Protein AF-A0A929AVC6-F1 (afdb_monomer)

Radius of gyration: 10.5 Å; Cα contacts (8 Å, |Δi|>4): 60; chains: 1; bounding box: 24×25×23 Å

Structure (mmCIF, N/CA/C/O backbone):
data_AF-A0A929AVC6-F1
#
_entry.id   AF-A0A929AVC6-F1
#
loop_
_atom_site.group_PDB
_atom_site.id
_atom_site.type_symbol
_atom_site.label_atom_id
_atom_site.label_alt_id
_atom_site.label_comp_id
_atom_site.label_asym_id
_atom_site.label_entity_id
_atom_site.label_seq_id
_atom_site.pdbx_PDB_ins_code
_atom_site.Cartn_x
_atom_site.Cartn_y
_atom_site.Cartn_z
_atom_site.occupancy
_atom_site.B_iso_or_equiv
_atom_site.auth_seq_id
_atom_site.auth_comp_id
_atom_site.auth_asym_id
_atom_site.auth_atom_id
_atom_site.pdbx_PDB_model_num
ATOM 1 N N . SER A 1 1 ? 8.811 -13.766 -4.532 1.00 60.34 1 SER A N 1
ATOM 2 C CA . SER A 1 1 ? 7.484 -13.140 -4.673 1.00 60.34 1 SER A CA 1
ATOM 3 C C . SER A 1 1 ? 6.409 -14.202 -4.571 1.00 60.34 1 SER A C 1
ATOM 5 O O . SER A 1 1 ? 6.557 -15.243 -5.197 1.00 60.34 1 SER A O 1
ATOM 7 N N . ASN A 1 2 ? 5.380 -13.967 -3.756 1.00 80.69 2 ASN A N 1
ATOM 8 C CA . ASN A 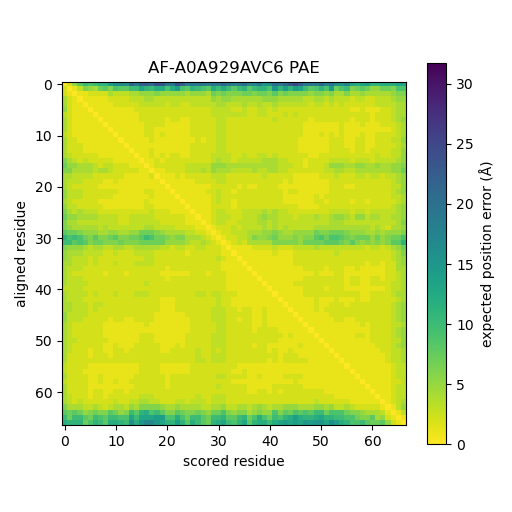1 2 ? 4.246 -14.869 -3.556 1.00 80.69 2 ASN A CA 1
ATOM 9 C C . ASN A 1 2 ? 3.011 -14.255 -4.262 1.00 80.69 2 ASN A C 1
ATOM 11 O O . ASN A 1 2 ? 2.547 -13.195 -3.835 1.00 80.69 2 ASN A O 1
ATOM 15 N N . PRO A 1 3 ? 2.504 -14.851 -5.359 1.00 87.25 3 PRO A N 1
ATOM 16 C CA . PRO A 1 3 ? 1.364 -14.309 -6.104 1.00 87.25 3 PRO A CA 1
ATOM 17 C C . PRO A 1 3 ? 0.096 -14.124 -5.261 1.00 87.25 3 PRO A C 1
ATOM 19 O O . PRO A 1 3 ? -0.629 -13.153 -5.460 1.00 87.25 3 PRO A O 1
ATOM 22 N N . GLN A 1 4 ? -0.142 -14.999 -4.281 1.00 90.38 4 GLN A N 1
ATOM 23 C CA . GLN A 1 4 ? -1.296 -14.922 -3.384 1.00 90.38 4 GLN A CA 1
ATOM 24 C C . GLN A 1 4 ? -1.213 -13.697 -2.461 1.00 90.38 4 GLN A C 1
ATOM 26 O O . GLN A 1 4 ? -2.228 -13.049 -2.192 1.00 90.38 4 GLN A O 1
ATOM 31 N N . GLN A 1 5 ? -0.005 -13.329 -2.018 1.00 89.56 5 GLN A N 1
ATOM 32 C CA . GLN A 1 5 ? 0.212 -12.102 -1.242 1.00 89.56 5 GLN A CA 1
ATOM 33 C C . GLN A 1 5 ? -0.081 -10.855 -2.074 1.00 89.56 5 GLN A C 1
ATOM 35 O O . GLN A 1 5 ? -0.759 -9.949 -1.592 1.00 89.56 5 GLN A O 1
ATOM 40 N N . LEU A 1 6 ? 0.381 -10.819 -3.328 1.00 94.38 6 LEU A N 1
ATOM 41 C CA . LEU A 1 6 ? 0.083 -9.717 -4.241 1.00 94.38 6 LEU A CA 1
ATOM 42 C C . LEU A 1 6 ? -1.425 -9.596 -4.487 1.00 94.38 6 LEU A C 1
ATOM 44 O O . LEU A 1 6 ? -1.978 -8.506 -4.363 1.00 94.38 6 LEU A O 1
ATOM 48 N N . GLU A 1 7 ? -2.100 -10.707 -4.783 1.00 94.94 7 GLU A N 1
ATOM 49 C CA . GLU A 1 7 ? -3.548 -10.729 -5.004 1.00 94.94 7 GLU A CA 1
ATOM 50 C C . GLU A 1 7 ? -4.318 -10.208 -3.782 1.00 94.94 7 GLU A C 1
ATOM 52 O O . GLU A 1 7 ? -5.201 -9.355 -3.910 1.00 94.94 7 GLU A O 1
ATOM 57 N N . THR A 1 8 ? -3.959 -10.684 -2.588 1.00 93.69 8 THR A N 1
ATOM 58 C CA . THR A 1 8 ? -4.582 -10.267 -1.324 1.00 93.69 8 THR A CA 1
ATOM 59 C C . THR A 1 8 ? -4.372 -8.780 -1.075 1.00 93.69 8 THR A C 1
ATOM 61 O O . THR A 1 8 ? -5.324 -8.052 -0.790 1.00 93.69 8 THR A O 1
ATOM 64 N N . LEU A 1 9 ? -3.138 -8.308 -1.244 1.00 94.88 9 LEU A N 1
ATOM 65 C CA . LEU A 1 9 ? -2.781 -6.911 -1.053 1.00 94.88 9 LEU A CA 1
ATOM 66 C C . LEU A 1 9 ? -3.539 -5.991 -2.021 1.00 94.88 9 LEU A C 1
ATOM 68 O O . LEU A 1 9 ? -4.067 -4.968 -1.588 1.00 94.88 9 LEU A O 1
ATOM 72 N N . VAL A 1 10 ? -3.643 -6.361 -3.302 1.00 96.12 10 VAL A N 1
ATOM 73 C CA . VAL A 1 10 ? -4.401 -5.591 -4.301 1.00 96.12 10 VAL A CA 1
ATOM 74 C C . VAL A 1 10 ? -5.883 -5.542 -3.920 1.00 96.12 10 VAL A C 1
ATOM 76 O O . VAL A 1 10 ? -6.464 -4.458 -3.879 1.00 96.12 10 VAL A O 1
ATOM 79 N N . LYS A 1 11 ? -6.501 -6.674 -3.553 1.00 96.50 11 LYS A N 1
ATOM 80 C CA . LYS A 1 11 ? -7.910 -6.704 -3.112 1.00 96.50 11 LYS A 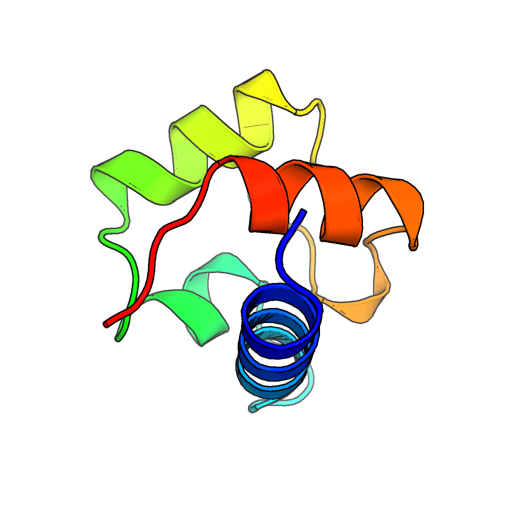CA 1
ATOM 81 C C . LYS A 1 11 ? -8.160 -5.775 -1.924 1.00 96.50 11 LYS A C 1
ATOM 83 O O . LYS A 1 11 ? -9.109 -4.993 -1.949 1.00 96.50 11 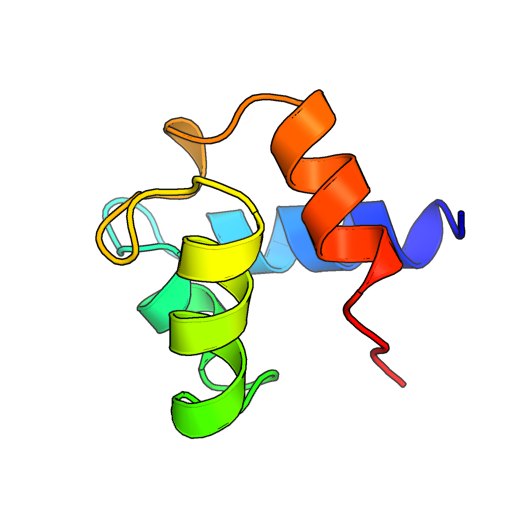LYS A O 1
ATOM 88 N N . LEU A 1 12 ? -7.296 -5.827 -0.910 1.00 95.94 12 LEU A N 1
ATOM 89 C CA . LEU A 1 12 ? -7.391 -4.959 0.265 1.00 95.94 12 LEU A CA 1
ATOM 90 C C . LEU A 1 12 ? -7.180 -3.491 -0.108 1.00 95.94 12 LEU A C 1
ATOM 92 O O . LEU A 1 12 ? -7.947 -2.631 0.314 1.00 95.94 12 LEU A O 1
ATOM 96 N N . GLY A 1 13 ? -6.204 -3.209 -0.968 1.00 96.31 13 GLY A N 1
ATOM 97 C CA . GLY A 1 13 ? -5.929 -1.878 -1.489 1.00 96.31 13 GLY A CA 1
ATOM 98 C C . GLY A 1 13 ? -7.134 -1.219 -2.155 1.00 96.31 13 GLY A C 1
ATOM 99 O O . GLY A 1 13 ? -7.373 -0.032 -1.944 1.00 96.31 13 GLY A O 1
ATOM 100 N N . PHE A 1 14 ? -7.939 -1.990 -2.887 1.00 97.56 14 PHE A N 1
ATOM 101 C CA . PHE A 1 14 ? -9.140 -1.511 -3.578 1.00 97.56 14 PHE A CA 1
ATOM 102 C C . PHE A 1 14 ? -10.451 -1.695 -2.785 1.00 97.56 14 PHE A C 1
ATOM 104 O O . PHE A 1 14 ? -11.524 -1.395 -3.311 1.00 97.56 14 PHE A O 1
ATOM 111 N N . ALA A 1 15 ? -10.398 -2.126 -1.518 1.00 97.25 15 ALA A N 1
ATOM 112 C CA . ALA A 1 15 ? -11.585 -2.480 -0.729 1.00 97.25 15 ALA A CA 1
ATOM 113 C C . ALA A 1 15 ? -12.586 -1.326 -0.531 1.00 97.25 15 ALA A C 1
ATOM 115 O O . ALA A 1 15 ? -13.789 -1.554 -0.420 1.00 97.25 15 ALA A O 1
ATOM 116 N N . SER A 1 16 ? -12.116 -0.075 -0.487 1.00 97.19 16 SER A N 1
ATOM 117 C CA . SER A 1 16 ? -12.985 1.106 -0.445 1.00 97.19 16 SER A CA 1
ATOM 118 C C . SER A 1 16 ? -12.575 2.137 -1.486 1.00 97.19 16 SER A C 1
ATOM 120 O O . SER A 1 16 ? -11.441 2.625 -1.500 1.00 97.19 16 SER A O 1
ATOM 122 N N . LYS A 1 17 ? -13.540 2.534 -2.325 1.00 95.62 17 LYS A N 1
ATOM 123 C CA . LYS A 1 17 ? -13.347 3.578 -3.337 1.00 95.62 17 LYS A CA 1
ATOM 124 C C . LYS A 1 17 ? -12.980 4.907 -2.681 1.00 95.62 17 LYS A C 1
ATOM 126 O O . LYS A 1 17 ? -13.587 5.318 -1.691 1.00 95.62 17 LYS A O 1
ATOM 131 N N . ARG A 1 18 ? -12.055 5.634 -3.306 1.00 93.69 18 ARG A N 1
ATOM 132 C CA . ARG A 1 18 ? -11.641 6.992 -2.917 1.00 93.69 18 ARG A CA 1
ATOM 133 C C . ARG A 1 18 ? -10.941 7.134 -1.568 1.00 93.69 18 ARG A C 1
ATOM 135 O O . ARG A 1 18 ? -10.731 8.256 -1.114 1.00 93.69 18 ARG A O 1
ATOM 142 N N . LYS A 1 19 ? -10.566 6.029 -0.926 1.00 96.88 19 LYS A N 1
ATOM 143 C CA . LYS A 1 19 ? -9.720 6.057 0.267 1.00 96.88 19 LYS A CA 1
ATOM 144 C C . LYS A 1 19 ? -8.252 5.960 -0.143 1.00 96.88 19 LYS A C 1
ATOM 146 O O . LYS A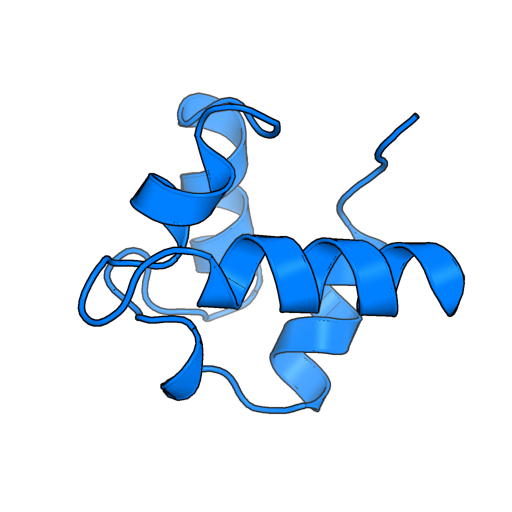 1 19 ? -7.912 5.261 -1.090 1.00 96.88 19 LYS A O 1
ATOM 151 N N . MET A 1 20 ? -7.396 6.670 0.591 1.00 97.62 20 MET A N 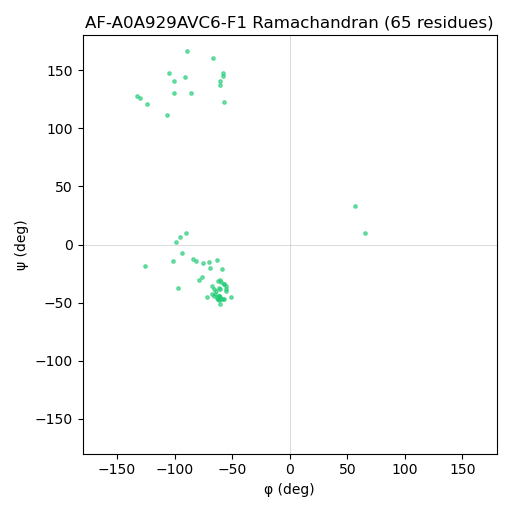1
ATOM 152 C CA . MET A 1 20 ? -5.944 6.490 0.506 1.00 97.62 20 MET A CA 1
ATOM 153 C C . MET A 1 20 ? -5.590 5.039 0.835 1.00 97.62 20 MET A C 1
ATOM 155 O O . MET A 1 20 ? -6.228 4.437 1.703 1.00 97.62 20 MET A O 1
ATOM 159 N N . LEU A 1 21 ? -4.538 4.518 0.210 1.00 97.00 21 LEU A N 1
ATOM 160 C CA . LEU A 1 21 ? -4.062 3.150 0.382 1.00 97.00 21 LEU A CA 1
ATOM 161 C C . LEU A 1 21 ? -3.876 2.801 1.863 1.00 97.00 21 LEU A C 1
ATOM 163 O O . LEU A 1 21 ? -4.392 1.789 2.334 1.00 97.00 21 LEU A O 1
ATOM 167 N N . ARG A 1 2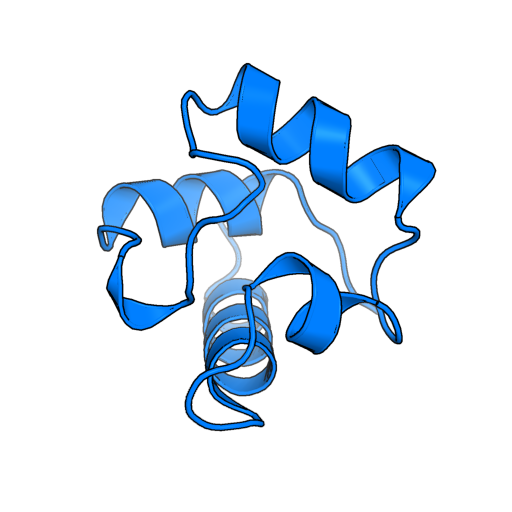2 ? -3.252 3.698 2.638 1.00 95.62 22 ARG A N 1
ATOM 168 C CA . ARG A 1 22 ? -3.049 3.501 4.082 1.00 95.62 22 ARG A CA 1
ATOM 169 C C . ARG A 1 22 ? -4.338 3.277 4.871 1.00 95.62 22 ARG A C 1
ATOM 171 O O . ARG A 1 22 ? -4.355 2.505 5.820 1.00 95.62 22 ARG A O 1
ATOM 178 N N . ASN A 1 23 ? -5.435 3.916 4.464 1.00 95.75 23 ASN A N 1
ATOM 179 C CA . ASN A 1 23 ? -6.721 3.775 5.143 1.00 95.75 23 ASN A CA 1
ATOM 180 C C . ASN A 1 23 ? -7.404 2.451 4.806 1.00 95.75 23 ASN A C 1
ATOM 182 O O . ASN A 1 23 ? -8.182 1.963 5.621 1.00 95.75 23 ASN A O 1
ATOM 186 N N . ASN A 1 24 ? -7.124 1.897 3.626 1.00 96.44 24 ASN A N 1
ATOM 187 C CA . ASN A 1 24 ? -7.624 0.592 3.212 1.00 96.44 24 ASN A CA 1
ATOM 188 C C . ASN A 1 24 ? -6.826 -0.552 3.854 1.00 96.44 24 ASN A C 1
ATOM 190 O O . ASN A 1 24 ? -7.393 -1.596 4.149 1.00 96.44 24 ASN A O 1
ATOM 194 N N . LEU A 1 25 ? -5.537 -0.339 4.138 1.00 94.50 25 LEU A N 1
ATOM 195 C CA . LEU A 1 25 ? -4.658 -1.357 4.724 1.00 94.50 25 LEU A CA 1
ATOM 196 C C . LEU A 1 25 ? -4.558 -1.312 6.258 1.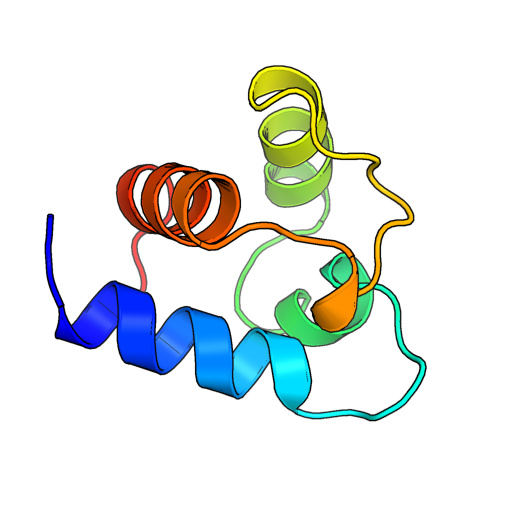00 94.50 25 LEU A C 1
ATOM 198 O O . LEU A 1 25 ? -3.990 -2.224 6.849 1.00 94.50 25 LEU A O 1
ATOM 202 N N . LYS A 1 26 ? -5.126 -0.303 6.929 1.00 91.62 26 LYS A N 1
ATOM 203 C CA . LYS A 1 26 ? -4.960 -0.097 8.384 1.00 91.62 26 LYS A CA 1
ATOM 204 C C . LYS A 1 26 ? -5.427 -1.253 9.281 1.00 91.62 26 LYS A C 1
ATOM 206 O O . LYS A 1 26 ? -5.053 -1.296 10.443 1.00 91.62 26 LYS A O 1
ATOM 211 N N . SER A 1 27 ? -6.299 -2.138 8.789 1.00 89.12 27 SER A N 1
ATOM 212 C CA . SER A 1 27 ? -6.782 -3.305 9.545 1.00 89.12 27 SER A CA 1
ATOM 213 C C . SER A 1 27 ? -5.845 -4.509 9.463 1.00 89.12 27 SER A C 1
ATOM 215 O O . SER A 1 27 ? -6.037 -5.466 10.204 1.00 89.12 27 SER A O 1
ATOM 217 N N . VAL A 1 28 ? -4.869 -4.481 8.552 1.00 89.94 28 VAL A N 1
ATOM 218 C CA . VAL A 1 28 ? -3.933 -5.588 8.293 1.00 89.94 28 VAL A CA 1
ATOM 219 C C . VAL A 1 28 ? -2.465 -5.170 8.391 1.00 89.94 28 VAL A C 1
ATOM 221 O O . VAL A 1 28 ? -1.595 -6.023 8.529 1.00 89.94 28 VAL A O 1
ATOM 224 N N . VAL A 1 29 ? -2.174 -3.868 8.318 1.00 89.44 29 VAL A N 1
ATOM 225 C CA . VAL A 1 29 ? -0.839 -3.294 8.497 1.00 89.44 29 VAL A CA 1
ATOM 226 C C . VAL A 1 29 ? -0.939 -2.115 9.454 1.00 89.44 29 VAL A C 1
ATOM 228 O O . VAL A 1 29 ? -1.725 -1.193 9.230 1.00 89.44 29 VAL A O 1
ATOM 231 N N . GLU A 1 30 ? -0.111 -2.121 10.494 1.00 84.62 30 GLU A N 1
ATOM 232 C CA . GLU A 1 30 ? 0.007 -0.991 11.414 1.00 84.62 30 GLU A CA 1
ATOM 233 C C . GLU A 1 30 ? 0.476 0.272 10.676 1.00 84.62 30 GLU A C 1
ATOM 235 O O . GLU A 1 30 ? 1.389 0.232 9.840 1.00 84.62 30 GLU A O 1
ATOM 240 N N . SER A 1 31 ? -0.142 1.414 10.992 1.00 76.00 31 SER A N 1
ATOM 241 C CA . SER A 1 31 ? 0.157 2.715 10.371 1.00 76.00 31 SER A CA 1
ATOM 242 C C . SER A 1 31 ? 1.629 3.098 10.473 1.00 76.00 31 SER A C 1
ATOM 244 O O . SER A 1 31 ? 2.188 3.667 9.529 1.00 76.00 31 SER A O 1
ATOM 246 N N . ASP A 1 32 ? 2.238 2.729 11.595 1.00 84.56 32 ASP A N 1
ATOM 247 C CA . ASP A 1 32 ? 3.596 3.093 11.991 1.00 84.56 32 ASP A CA 1
ATOM 248 C C . ASP A 1 32 ? 4.639 2.290 11.201 1.00 84.56 32 ASP A C 1
ATOM 250 O O . ASP A 1 32 ? 5.795 2.692 11.095 1.00 84.56 32 ASP A O 1
ATOM 254 N N . ARG A 1 33 ? 4.214 1.193 10.558 1.00 90.19 33 ARG A N 1
ATOM 255 C CA . ARG A 1 33 ? 5.018 0.424 9.602 1.00 90.19 33 ARG A CA 1
ATOM 256 C C . ARG A 1 33 ? 4.728 0.814 8.156 1.00 90.19 33 ARG A C 1
ATOM 258 O O . ARG A 1 33 ? 5.643 0.823 7.333 1.00 90.19 33 ARG A O 1
ATOM 265 N N . LEU A 1 34 ? 3.469 1.102 7.821 1.00 93.12 34 LEU A N 1
ATOM 266 C CA . LEU A 1 34 ? 3.072 1.317 6.430 1.00 93.12 34 LEU A CA 1
ATOM 267 C C . LEU A 1 34 ? 3.597 2.637 5.864 1.00 93.12 34 LEU A C 1
ATOM 269 O O . LEU A 1 34 ? 4.120 2.641 4.756 1.00 93.12 34 LEU A O 1
ATOM 273 N N . THR A 1 35 ? 3.486 3.742 6.606 1.00 93.88 35 THR A N 1
ATOM 274 C CA . THR A 1 35 ? 3.924 5.061 6.111 1.00 93.88 35 THR A CA 1
ATOM 275 C C . THR A 1 35 ? 5.423 5.079 5.778 1.00 93.88 35 THR A C 1
ATOM 277 O O . THR A 1 35 ? 5.744 5.378 4.627 1.00 93.88 35 THR A O 1
ATOM 280 N N . PRO A 1 36 ? 6.334 4.645 6.678 1.00 95.06 36 PRO A N 1
ATOM 281 C CA . PRO A 1 36 ? 7.763 4.594 6.360 1.00 95.06 36 PRO A CA 1
ATOM 282 C C . PRO A 1 36 ? 8.093 3.633 5.212 1.00 95.06 36 PRO A C 1
ATOM 284 O O . PRO A 1 36 ? 9.033 3.859 4.451 1.00 95.06 36 PRO A O 1
ATOM 287 N N . LEU A 1 37 ? 7.324 2.548 5.063 1.00 95.38 37 LEU A N 1
ATOM 288 C CA . LEU A 1 37 ? 7.504 1.617 3.952 1.00 95.38 37 LEU A CA 1
ATOM 289 C C . LEU A 1 37 ? 7.133 2.253 2.607 1.00 95.38 37 LEU A C 1
ATOM 291 O O . LEU A 1 37 ? 7.860 2.060 1.638 1.00 95.38 37 LEU A O 1
ATOM 295 N N . LEU A 1 38 ? 6.031 3.007 2.540 1.00 96.19 38 LEU A N 1
ATOM 296 C CA . LEU A 1 38 ? 5.643 3.721 1.321 1.00 96.19 38 LEU A CA 1
ATOM 297 C C . LEU A 1 38 ? 6.710 4.746 0.929 1.00 96.19 38 LEU A C 1
ATOM 299 O O . LEU A 1 38 ? 7.130 4.758 -0.223 1.00 96.19 38 LEU A O 1
ATOM 303 N N . GLU A 1 39 ? 7.218 5.519 1.891 1.00 96.69 39 GLU A N 1
ATOM 304 C CA . GLU A 1 39 ? 8.293 6.493 1.659 1.00 96.69 39 GLU A CA 1
ATOM 305 C C . GLU A 1 39 ? 9.573 5.823 1.146 1.00 96.69 39 GLU A C 1
ATOM 307 O O . GLU A 1 39 ? 10.142 6.262 0.149 1.00 96.69 39 GLU A O 1
ATOM 312 N N . LYS A 1 40 ? 9.985 4.706 1.762 1.00 97.12 40 LYS A N 1
ATOM 313 C CA . LYS A 1 40 ? 11.146 3.915 1.321 1.00 97.12 40 LYS A CA 1
ATOM 314 C C . LYS A 1 40 ? 11.002 3.390 -0.112 1.00 97.12 40 LYS A C 1
ATOM 316 O O . LYS A 1 40 ? 12.005 3.213 -0.796 1.00 97.12 40 LYS A O 1
ATOM 321 N N . LEU A 1 41 ? 9.777 3.090 -0.538 1.00 96.88 41 LEU A N 1
ATOM 322 C CA . LEU A 1 41 ? 9.466 2.600 -1.882 1.00 96.88 41 LEU A CA 1
ATOM 323 C C . LEU A 1 41 ? 9.161 3.729 -2.877 1.00 96.88 41 LEU A C 1
ATOM 325 O O . LEU A 1 41 ? 8.687 3.443 -3.976 1.00 96.88 41 LEU A O 1
ATOM 329 N N . GLU A 1 42 ? 9.401 4.988 -2.495 1.00 97.25 42 GLU A N 1
ATOM 330 C CA . GLU A 1 42 ? 9.113 6.175 -3.308 1.00 97.25 42 GLU A CA 1
ATOM 331 C C . GLU A 1 42 ? 7.630 6.256 -3.729 1.00 97.25 42 GLU A C 1
ATOM 333 O O . GLU A 1 42 ? 7.269 6.739 -4.803 1.00 97.25 42 GLU A O 1
ATOM 338 N N . ILE A 1 43 ? 6.738 5.767 -2.864 1.00 97.62 43 ILE A N 1
ATOM 339 C CA . ILE A 1 43 ? 5.286 5.856 -3.015 1.00 97.62 43 ILE A CA 1
ATOM 340 C C . ILE A 1 43 ? 4.789 6.999 -2.132 1.00 97.62 43 ILE A C 1
ATOM 342 O O . ILE A 1 43 ? 5.078 7.049 -0.938 1.00 97.62 43 ILE A O 1
ATOM 346 N N . ASN A 1 44 ? 3.976 7.896 -2.695 1.00 97.56 44 ASN A N 1
ATOM 347 C CA . ASN A 1 44 ? 3.332 8.953 -1.917 1.00 97.56 44 ASN A CA 1
ATOM 348 C C . ASN A 1 44 ? 2.498 8.332 -0.768 1.00 97.56 44 ASN A C 1
ATOM 350 O O . ASN A 1 44 ? 1.565 7.576 -1.046 1.00 97.56 44 ASN A O 1
ATOM 354 N N . PRO A 1 45 ? 2.737 8.670 0.515 1.00 95.69 45 PRO A N 1
ATOM 355 C CA . PRO A 1 45 ? 1.962 8.124 1.638 1.00 95.69 45 PRO A CA 1
ATOM 356 C C . PRO A 1 45 ? 0.468 8.483 1.630 1.00 95.69 45 PRO A C 1
ATOM 358 O O . PRO A 1 45 ? -0.332 7.925 2.391 1.00 95.69 45 PRO A O 1
ATOM 361 N N . GLN A 1 46 ? 0.081 9.451 0.800 1.00 96.50 46 GLN A N 1
ATOM 362 C CA . GLN A 1 46 ? -1.297 9.864 0.546 1.00 96.50 46 GLN A CA 1
ATOM 363 C C . GLN A 1 46 ? -1.880 9.254 -0.741 1.00 96.50 46 GLN A C 1
ATOM 365 O O . GLN A 1 46 ? -3.030 9.541 -1.068 1.00 96.50 46 GLN A O 1
ATOM 370 N N . ALA A 1 47 ? -1.125 8.407 -1.449 1.00 97.81 47 ALA A N 1
ATOM 371 C CA . ALA A 1 47 ? -1.581 7.724 -2.653 1.00 97.81 47 ALA A CA 1
ATOM 372 C C . ALA A 1 47 ? -2.824 6.873 -2.379 1.00 97.81 47 ALA A C 1
ATOM 374 O O . ALA A 1 47 ? -2.990 6.269 -1.311 1.00 97.81 47 ALA A O 1
ATOM 375 N N . ARG A 1 48 ? -3.700 6.806 -3.373 1.00 98.25 48 ARG A N 1
ATOM 376 C CA . ARG A 1 48 ? -4.785 5.833 -3.475 1.00 98.25 48 ARG A CA 1
ATOM 377 C C . ARG A 1 48 ? -4.274 4.589 -4.195 1.00 98.2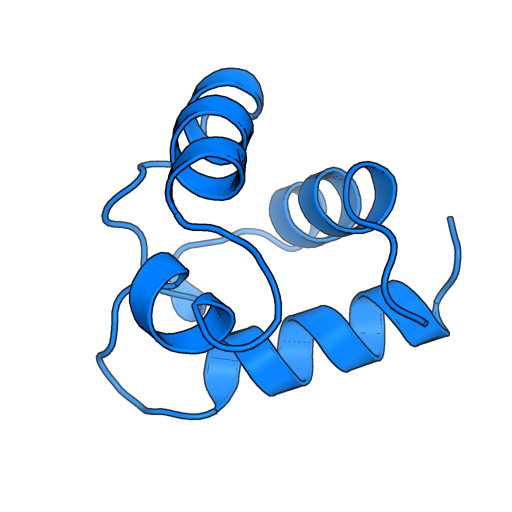5 48 ARG A C 1
ATOM 379 O O . ARG A 1 48 ? -3.198 4.591 -4.781 1.00 98.25 48 ARG A O 1
ATOM 386 N N . ALA A 1 49 ? -5.044 3.510 -4.136 1.00 97.75 49 ALA A N 1
ATOM 387 C CA . ALA A 1 49 ? -4.652 2.240 -4.739 1.00 97.75 49 ALA A CA 1
ATOM 388 C C . ALA A 1 49 ? -4.449 2.341 -6.260 1.00 97.75 49 ALA A C 1
ATOM 390 O O . ALA A 1 49 ? -3.511 1.756 -6.794 1.00 97.75 49 ALA A O 1
ATOM 391 N N . GLU A 1 50 ? -5.291 3.115 -6.944 1.00 98.00 50 GLU A N 1
ATOM 392 C CA . GLU A 1 50 ? -5.180 3.361 -8.384 1.00 98.00 50 GLU A CA 1
ATOM 393 C C . GLU A 1 50 ? -3.985 4.237 -8.788 1.00 98.00 50 GLU A C 1
ATOM 395 O O . GLU A 1 50 ? -3.625 4.244 -9.961 1.00 98.00 50 GLU A O 1
ATOM 400 N N . ASP A 1 51 ? -3.354 4.936 -7.840 1.00 98.06 51 ASP A N 1
ATOM 401 C CA . ASP A 1 51 ? -2.180 5.770 -8.116 1.00 98.06 51 ASP A CA 1
ATOM 402 C C . ASP A 1 51 ? -0.886 4.932 -8.180 1.00 98.06 51 ASP A C 1
ATOM 404 O O . ASP A 1 51 ? 0.147 5.417 -8.640 1.00 98.06 51 ASP A O 1
ATOM 408 N N . LEU A 1 52 ? -0.919 3.676 -7.708 1.00 98.19 52 LEU A N 1
ATOM 409 C CA . LEU A 1 52 ? 0.230 2.771 -7.722 1.00 98.19 52 LEU A CA 1
ATOM 410 C C . LEU A 1 52 ? 0.334 2.033 -9.062 1.00 98.19 52 LEU A C 1
ATOM 412 O O . LEU A 1 52 ? -0.602 1.371 -9.514 1.00 98.19 52 LEU A O 1
ATOM 416 N N . SER A 1 53 ? 1.532 2.048 -9.639 1.00 97.69 53 SER A N 1
ATOM 417 C CA . SER A 1 53 ? 1.909 1.169 -10.747 1.00 97.69 53 SER A CA 1
ATOM 418 C C . SER A 1 53 ? 1.976 -0.302 -10.316 1.00 97.69 53 SER A C 1
ATOM 420 O O . SER A 1 53 ? 2.158 -0.630 -9.142 1.00 97.69 53 SER A O 1
ATOM 422 N N . VAL A 1 54 ? 1.917 -1.217 -11.289 1.00 96.31 54 VAL A N 1
ATOM 423 C CA . VAL A 1 54 ? 2.08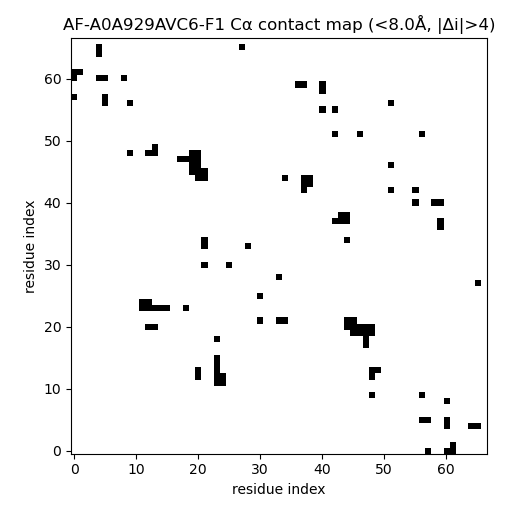3 -2.663 -11.046 1.00 96.31 54 VAL A CA 1
ATOM 424 C C . VAL A 1 54 ? 3.409 -2.967 -10.339 1.00 96.31 54 VAL A C 1
ATOM 426 O O . VAL A 1 54 ? 3.447 -3.769 -9.408 1.00 96.31 54 VAL A O 1
ATOM 429 N N . THR A 1 55 ? 4.493 -2.290 -10.721 1.00 96.38 55 THR A N 1
ATOM 430 C CA . THR A 1 55 ? 5.809 -2.466 -10.092 1.00 96.38 55 THR A CA 1
ATOM 431 C C . THR A 1 55 ? 5.800 -2.040 -8.624 1.00 96.38 55 THR A C 1
ATOM 433 O O . THR A 1 55 ? 6.361 -2.743 -7.785 1.00 96.38 55 THR A O 1
ATOM 436 N N . GLN A 1 56 ? 5.114 -0.943 -8.285 1.00 97.50 56 GLN A N 1
ATOM 437 C CA . GLN A 1 56 ? 4.951 -0.504 -6.894 1.00 97.50 56 GLN A CA 1
ATOM 438 C C . GLN A 1 56 ? 4.118 -1.496 -6.077 1.00 97.50 56 GLN A C 1
ATOM 440 O O . GLN A 1 56 ? 4.469 -1.781 -4.933 1.00 97.50 56 GLN A O 1
ATOM 445 N N . TRP A 1 57 ? 3.073 -2.091 -6.661 1.00 96.88 57 TRP A N 1
ATOM 446 C CA . TRP A 1 57 ? 2.322 -3.170 -6.010 1.00 96.88 57 TRP A CA 1
ATOM 447 C C . TRP A 1 57 ? 3.190 -4.393 -5.714 1.00 96.88 57 TRP A C 1
ATOM 449 O O . TRP A 1 57 ? 3.130 -4.931 -4.609 1.00 96.88 57 TRP A O 1
ATOM 459 N N . ILE A 1 58 ? 4.024 -4.814 -6.668 1.00 95.56 58 ILE A N 1
ATOM 460 C CA . ILE A 1 58 ? 4.956 -5.935 -6.483 1.00 95.56 58 ILE A CA 1
ATOM 461 C C . ILE A 1 58 ? 5.976 -5.613 -5.386 1.00 95.56 58 ILE A C 1
ATOM 463 O O . ILE A 1 58 ? 6.217 -6.444 -4.510 1.00 95.56 58 ILE A O 1
ATOM 467 N N . ALA A 1 59 ? 6.560 -4.412 -5.407 1.00 95.56 59 ALA A N 1
ATOM 468 C CA . ALA A 1 59 ? 7.515 -3.976 -4.393 1.00 95.56 59 ALA A CA 1
ATOM 469 C C . ALA A 1 59 ? 6.880 -3.971 -2.995 1.00 95.56 59 ALA A C 1
ATOM 471 O O . ALA A 1 59 ? 7.438 -4.547 -2.062 1.00 95.56 59 ALA A O 1
ATOM 472 N N . LEU A 1 60 ? 5.677 -3.407 -2.865 1.00 94.75 60 LEU A N 1
ATOM 473 C CA . LEU A 1 60 ? 4.940 -3.382 -1.606 1.00 94.75 60 LEU A CA 1
ATOM 474 C C . LEU A 1 60 ? 4.617 -4.801 -1.109 1.00 94.75 60 LEU A C 1
ATOM 476 O O . LEU A 1 60 ? 4.855 -5.107 0.058 1.00 94.75 60 LEU A O 1
ATOM 480 N N . ALA A 1 61 ? 4.155 -5.687 -1.998 1.00 94.00 61 ALA A N 1
ATOM 481 C CA . ALA A 1 61 ? 3.871 -7.084 -1.673 1.00 94.00 61 ALA A CA 1
ATOM 482 C C . ALA A 1 61 ? 5.115 -7.847 -1.198 1.00 94.00 61 ALA A C 1
ATOM 484 O O . ALA A 1 61 ? 5.017 -8.649 -0.280 1.00 94.00 61 ALA A O 1
ATOM 485 N N . ASN A 1 62 ? 6.293 -7.583 -1.770 1.00 93.00 62 ASN A N 1
ATOM 486 C CA . ASN A 1 62 ? 7.536 -8.239 -1.353 1.00 93.00 62 ASN A CA 1
ATOM 487 C C . ASN A 1 62 ? 8.011 -7.808 0.053 1.00 93.00 62 ASN A C 1
ATOM 489 O O . ASN A 1 62 ? 8.810 -8.516 0.662 1.00 93.00 62 ASN A O 1
ATOM 493 N N . HIS A 1 63 ? 7.553 -6.659 0.564 1.00 92.25 63 HIS A N 1
ATOM 494 C CA . HIS A 1 63 ? 7.924 -6.135 1.886 1.00 92.25 63 HIS A CA 1
ATOM 495 C C . HIS A 1 63 ? 6.873 -6.368 2.976 1.00 92.25 63 HIS A C 1
ATOM 497 O O . HIS A 1 63 ? 7.161 -6.194 4.169 1.00 92.25 63 HIS A O 1
ATOM 503 N N . LEU A 1 64 ? 5.658 -6.739 2.584 1.00 87.44 64 LEU A N 1
ATOM 504 C CA . LEU A 1 64 ? 4.580 -7.080 3.496 1.00 87.44 64 LEU A CA 1
ATOM 505 C C . LEU A 1 64 ? 4.460 -8.597 3.595 1.00 87.44 64 LEU A C 1
ATOM 507 O O . LEU A 1 64 ? 4.607 -9.333 2.627 1.00 87.44 64 LEU A O 1
ATOM 511 N N . SER A 1 65 ? 4.196 -9.074 4.802 1.00 77.50 65 SER A N 1
ATOM 512 C CA . SER A 1 65 ? 3.848 -10.467 5.037 1.00 77.50 65 SER A CA 1
ATOM 513 C C . SER A 1 65 ? 2.516 -10.453 5.752 1.00 77.50 65 SER A C 1
ATOM 515 O O . SER A 1 65 ? 2.389 -9.827 6.804 1.00 77.50 65 SER A O 1
ATOM 517 N N . PHE A 1 66 ? 1.533 -11.087 5.131 1.00 68.75 66 PHE A N 1
ATOM 518 C CA . PHE A 1 66 ? 0.228 -11.345 5.717 1.00 68.75 66 PHE A CA 1
ATOM 519 C C . PHE A 1 66 ? 0.172 -12.832 6.093 1.00 68.75 66 PHE A C 1
ATOM 521 O O . PHE A 1 66 ? 0.845 -13.620 5.415 1.00 68.75 66 PHE A O 1
ATOM 528 N N . PRO A 1 67 ? -0.542 -13.195 7.173 1.00 58.22 67 PRO A N 1
ATOM 529 C CA . PRO A 1 67 ? -0.808 -14.593 7.500 1.00 58.22 67 PRO A CA 1
ATOM 530 C C . PRO A 1 67 ? -1.544 -15.320 6.368 1.00 58.22 67 PRO A C 1
ATOM 532 O O . PRO A 1 67 ? -2.288 -14.650 5.611 1.00 58.22 67 PRO A O 1
#

pLDDT: mean 92.54, std 8.1, range [58.22, 98.25]

Foldseek 3Di:
DDVVLLVVLLCLLPVDPPAFSCVSCVVFDPSVPVQVQCVVLVHDSRHGSVNDDPVSSVSVSVVDDGD

Secondary structure (DSSP, 8-state):
--HHHHHHHHHHHTSSTT-BHHHHHTTTS-HHHHHHHHHHTT--TT-BGGGS-HHHHHHHHHH----

Nearest PDB structures (foldseek):
  3fuu-assembly1_A  TM=8.581E-01  e=2.649E-03  Thermus thermophilus HB8
  3fuv-assembly3_C  TM=8.751E-01  e=5.952E-03  Thermus thermophilus HB8
  3fuv-assembly2_B  TM=8.677E-01  e=1.110E-02  Thermus thermophilus HB8
  2i0z-assembly1_A  TM=8.293E-01  e=7.651E-02  Bacillus cereus
  6nvm-assembly1_A  TM=8.398E-01  e=3.011E-01  Saccharopolyspora erythraea

Mean predicted aligned error: 2.84 Å

Sequence (67 aa):
SNPQQLETLVKLGFASKRKMLRNNLKSVVESDRLTPLLEKLEINPQARAEDLSVTQWIALANHLSFP

Solvent-accessible surface area (backbone atoms only — not comparable to full-atom values): 4019 Å² total; per-residue (Å²): 134,58,70,68,52,39,53,52,50,52,53,40,27,58,68,47,87,96,41,35,26,61,75,43,36,48,90,83,39,59,66,87,56,48,48,62,49,29,53,75,69,76,37,66,69,75,36,34,46,88,73,53,52,74,67,53,48,52,54,52,36,69,75,54,85,77,137